Protein AF-A0ABD6AZE0-F1 (afdb_monomer)

Organism: NCBI:txid2071873

Foldseek 3Di:
DDDPDPPDPPDDPPVRVVVVVVVVCVVQNPVRVVVCVVVVVVVVVVVVVVVVVVVVVVCVVVDPDDDDDDDDDDDDDDDDDDDDDDDDDDDDDDDDDDDDD

pLDDT: mean 72.4, std 22.7, range [34.25, 97.44]

Secondary structure (DSSP, 8-state):
------SS--S--HHHHHHHHHHHHHHH-TTHHHHHHHHHHHHHHHHHHHHHHHHHHHHHHH-S-------------------------------------

InterPro domains:
  IPR003369 Sec-independent protein translocase protein TatA/B/E [PF02416] (13-57)
  IPR006312 Sec-independent protein translocase protein TatA/E [MF_00236] (9-99)
  IPR006312 Sec-independent protein translocase protein TatA/E [TIGR01411] (11-57)

Structure (mmCIF, N/CA/C/O backbone):
data_AF-A0ABD6AZE0-F1
#
_entry.id   AF-A0ABD6AZE0-F1
#
loop_
_atom_site.group_PDB
_atom_site.id
_atom_site.type_symbol
_atom_site.label_atom_id
_atom_site.label_alt_id
_atom_site.label_comp_id
_atom_site.label_asym_id
_atom_site.label_entity_id
_atom_site.label_seq_id
_atom_site.pdbx_PDB_ins_code
_atom_site.Cartn_x
_atom_site.Cartn_y
_atom_site.Cartn_z
_atom_site.occupancy
_atom_site.B_iso_or_equiv
_atom_site.auth_seq_id
_atom_site.auth_comp_id
_atom_site.auth_asym_id
_atom_site.auth_atom_id
_atom_site.pdbx_PDB_model_num
ATOM 1 N N . MET A 1 1 ? 19.177 -34.254 -30.284 1.00 55.62 1 MET A N 1
ATOM 2 C CA . MET A 1 1 ? 19.564 -33.127 -29.410 1.00 55.62 1 MET A CA 1
ATOM 3 C C . MET A 1 1 ? 18.282 -32.530 -28.844 1.00 55.62 1 MET A C 1
ATOM 5 O O . MET A 1 1 ? 17.681 -31.685 -29.491 1.00 55.62 1 MET A O 1
ATOM 9 N N . ALA A 1 2 ? 17.781 -33.058 -27.726 1.00 64.56 2 ALA A N 1
ATOM 10 C CA . ALA A 1 2 ? 16.554 -32.561 -27.105 1.00 64.56 2 ALA A CA 1
ATOM 11 C C . ALA A 1 2 ? 16.909 -31.377 -26.199 1.00 64.56 2 ALA A C 1
ATOM 13 O O . ALA A 1 2 ? 17.627 -31.548 -25.217 1.00 64.56 2 ALA A O 1
ATOM 14 N N . THR A 1 3 ? 16.444 -30.177 -26.540 1.00 65.56 3 THR A N 1
ATOM 15 C CA . THR A 1 3 ? 16.515 -29.022 -25.642 1.00 65.56 3 THR A CA 1
ATOM 16 C C . THR A 1 3 ? 15.445 -29.201 -24.571 1.00 65.56 3 THR A C 1
ATOM 18 O O . THR A 1 3 ? 14.263 -28.958 -24.813 1.00 65.56 3 THR A O 1
ATOM 21 N N . LEU A 1 4 ? 15.855 -29.691 -23.403 1.00 64.69 4 LEU A N 1
ATOM 22 C CA . LEU A 1 4 ? 15.039 -29.715 -22.194 1.00 64.69 4 LEU A CA 1
ATOM 23 C C . LEU A 1 4 ? 14.780 -28.266 -21.769 1.00 64.69 4 LEU A C 1
ATOM 25 O O . LEU A 1 4 ? 15.631 -27.635 -21.149 1.00 64.69 4 LEU A O 1
ATOM 29 N N . VAL A 1 5 ? 13.619 -27.731 -22.146 1.00 68.75 5 VAL A N 1
ATOM 30 C CA . VAL A 1 5 ? 13.099 -26.491 -21.568 1.00 68.75 5 VAL A CA 1
ATOM 31 C C . VAL A 1 5 ? 12.792 -26.790 -20.098 1.00 68.75 5 VAL A C 1
ATOM 33 O O . VAL A 1 5 ? 11.965 -27.669 -19.837 1.00 68.75 5 VAL A O 1
ATOM 36 N N . PRO A 1 6 ? 13.450 -26.130 -19.128 1.00 65.62 6 PRO A N 1
ATOM 37 C CA . PRO A 1 6 ? 13.107 -26.308 -17.726 1.00 65.62 6 PRO A CA 1
ATOM 38 C C . PRO A 1 6 ? 11.651 -25.874 -17.516 1.00 65.62 6 PRO A C 1
ATOM 40 O O . PRO A 1 6 ? 11.299 -24.712 -17.699 1.00 65.62 6 PRO A O 1
ATOM 43 N N . LEU A 1 7 ? 10.802 -26.841 -17.154 1.00 77.75 7 LEU A N 1
ATOM 44 C CA . LEU A 1 7 ? 9.356 -26.674 -16.943 1.00 77.75 7 LEU A CA 1
ATOM 45 C C . LEU A 1 7 ? 9.021 -25.848 -15.687 1.00 77.75 7 LEU A C 1
ATOM 47 O O . LEU A 1 7 ? 7.872 -25.496 -15.455 1.00 77.75 7 LEU A O 1
ATOM 51 N N . PHE A 1 8 ? 10.030 -25.498 -14.898 1.00 70.44 8 PHE A N 1
ATOM 52 C CA . PHE A 1 8 ? 9.924 -24.549 -13.805 1.00 70.44 8 PHE A CA 1
ATOM 53 C C . PHE A 1 8 ? 11.047 -23.535 -13.993 1.00 70.44 8 PHE A C 1
ATOM 55 O O . PHE A 1 8 ? 12.182 -23.830 -13.603 1.00 70.44 8 PHE A O 1
ATOM 62 N N . PRO A 1 9 ? 10.791 -22.371 -14.628 1.00 68.75 9 PRO A N 1
ATOM 63 C CA . PRO A 1 9 ? 11.732 -21.274 -14.502 1.00 68.75 9 PRO A CA 1
ATOM 64 C C . PRO A 1 9 ? 11.836 -21.017 -12.998 1.00 68.75 9 PRO A C 1
ATOM 66 O O . PRO A 1 9 ? 10.814 -20.863 -12.328 1.00 68.75 9 PRO A O 1
ATOM 69 N N . GLY A 1 10 ? 13.048 -21.120 -12.451 1.00 72.81 10 GLY A N 1
ATOM 70 C CA . GLY A 1 10 ? 13.296 -20.916 -11.028 1.00 72.81 10 GLY A CA 1
ATOM 71 C C . GLY A 1 10 ? 12.680 -19.606 -10.542 1.00 72.81 10 GLY A C 1
ATOM 72 O O . GLY A 1 10 ? 12.301 -18.757 -11.350 1.00 72.81 10 GLY A O 1
ATOM 73 N N . ILE A 1 11 ? 12.564 -19.453 -9.219 1.00 78.50 11 ILE A N 1
ATOM 74 C CA . ILE A 1 11 ? 12.072 -18.208 -8.622 1.00 78.50 11 ILE A CA 1
ATOM 75 C C . ILE A 1 11 ? 12.758 -17.036 -9.341 1.00 78.50 11 ILE A C 1
ATOM 77 O O . ILE A 1 11 ? 13.992 -16.999 -9.3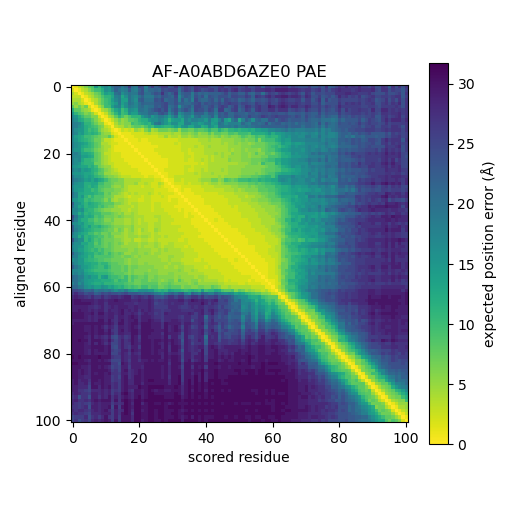46 1.00 78.50 11 ILE A O 1
ATOM 81 N N . PRO A 1 12 ? 11.989 -16.155 -10.010 1.00 76.38 12 PRO A N 1
ATOM 82 C CA . PRO A 1 12 ? 12.560 -15.074 -10.792 1.00 76.38 12 PRO A CA 1
ATOM 83 C C . PRO A 1 12 ? 13.485 -14.264 -9.889 1.00 76.38 12 PRO A C 1
ATOM 85 O O . PRO A 1 12 ? 13.113 -13.911 -8.766 1.00 76.38 12 PRO A O 1
ATOM 88 N N . GLY A 1 13 ? 14.705 -14.015 -10.360 1.00 84.00 13 GLY A N 1
ATOM 89 C CA . GLY A 1 13 ? 15.636 -13.134 -9.675 1.00 84.00 13 GLY A CA 1
ATOM 90 C C . GLY A 1 13 ? 15.068 -11.716 -9.564 1.00 84.00 13 GLY A C 1
ATOM 91 O O . GLY A 1 13 ? 14.002 -11.385 -10.095 1.00 84.00 13 GLY A O 1
ATOM 92 N N . GLY A 1 14 ? 15.786 -10.843 -8.854 1.00 89.25 14 GLY A N 1
ATOM 93 C CA . GLY A 1 14 ? 15.322 -9.473 -8.607 1.00 89.25 14 GLY A CA 1
ATOM 94 C C . GLY A 1 14 ? 14.992 -8.696 -9.889 1.00 89.25 14 GLY A C 1
ATOM 95 O O . GLY A 1 14 ? 14.042 -7.915 -9.899 1.00 89.25 14 GLY A O 1
ATOM 96 N N . ILE A 1 15 ? 15.720 -8.950 -10.984 1.00 90.44 15 ILE A N 1
ATOM 97 C CA . ILE A 1 15 ? 15.494 -8.285 -12.275 1.00 90.44 15 ILE A CA 1
ATOM 98 C C . ILE A 1 15 ? 14.200 -8.779 -12.926 1.00 90.44 15 ILE A C 1
ATOM 100 O O . ILE A 1 15 ? 13.393 -7.962 -13.365 1.00 90.44 15 ILE A O 1
ATOM 104 N N . GLU A 1 16 ? 13.957 -10.087 -12.969 1.00 88.75 16 GLU A N 1
ATOM 105 C CA . GLU A 1 16 ? 12.748 -10.654 -13.567 1.00 88.75 16 GLU A CA 1
ATOM 106 C C . GLU A 1 16 ? 11.485 -10.208 -12.816 1.00 88.75 16 GLU A C 1
ATOM 108 O O . GLU A 1 16 ? 10.498 -9.825 -13.449 1.00 88.75 16 GLU A O 1
ATOM 113 N N . VAL A 1 17 ? 11.530 -10.161 -11.477 1.00 92.50 17 VAL A N 1
ATOM 114 C CA . VAL A 1 17 ? 10.434 -9.602 -10.662 1.00 92.50 17 VAL A CA 1
ATOM 115 C C . VAL A 1 17 ? 10.210 -8.124 -10.989 1.00 92.50 17 VAL A C 1
ATOM 117 O O . VAL A 1 17 ? 9.063 -7.693 -11.123 1.00 92.50 17 VAL A O 1
ATOM 120 N N . PHE A 1 18 ? 11.280 -7.346 -11.172 1.00 93.88 18 PHE A N 1
ATOM 121 C CA . PHE A 1 18 ? 11.175 -5.932 -11.528 1.00 93.88 18 PHE A CA 1
ATOM 122 C C . PHE A 1 18 ? 10.558 -5.722 -12.918 1.00 93.88 18 PHE A C 1
ATOM 124 O O . PHE A 1 18 ? 9.711 -4.846 -13.085 1.00 93.88 18 PHE A O 1
ATOM 131 N N . VAL A 1 19 ? 10.912 -6.550 -13.907 1.00 94.75 19 VAL A N 1
ATOM 132 C CA . VAL A 1 19 ? 10.314 -6.503 -15.255 1.00 94.75 19 VAL A CA 1
ATOM 133 C C . VAL A 1 19 ? 8.818 -6.821 -15.202 1.00 94.75 19 VAL A C 1
ATOM 135 O O . VAL A 1 19 ? 8.017 -6.101 -15.800 1.00 94.75 19 VAL A O 1
ATOM 138 N N . VAL A 1 20 ? 8.416 -7.849 -14.449 1.00 93.56 20 VAL A N 1
ATOM 139 C CA . VAL A 1 20 ? 6.994 -8.188 -14.266 1.00 93.56 20 VAL A CA 1
ATOM 140 C C . VAL A 1 20 ? 6.247 -7.049 -13.570 1.00 93.56 20 VAL A C 1
ATOM 142 O O . VAL A 1 20 ? 5.171 -6.654 -14.024 1.00 93.56 20 VAL A O 1
ATOM 145 N N . LEU A 1 21 ? 6.832 -6.469 -12.517 1.00 93.69 21 LEU A N 1
ATOM 146 C CA . LEU A 1 21 ? 6.276 -5.302 -11.833 1.00 93.69 21 LEU A CA 1
ATOM 147 C C . LEU A 1 21 ? 6.078 -4.132 -12.807 1.00 93.69 21 LEU A C 1
ATOM 149 O O . LEU A 1 21 ? 5.017 -3.508 -12.804 1.00 93.69 21 LEU A O 1
ATOM 153 N N . LEU A 1 22 ? 7.062 -3.867 -13.672 1.00 95.44 22 LEU A N 1
ATOM 154 C CA . LEU A 1 22 ? 6.994 -2.807 -14.676 1.00 95.44 22 LEU A CA 1
ATOM 155 C C . LEU A 1 22 ? 5.825 -3.026 -15.647 1.00 95.44 22 LEU A C 1
ATOM 157 O O . LEU A 1 22 ? 5.070 -2.094 -15.916 1.00 95.44 22 LEU A O 1
ATOM 161 N N . ILE A 1 23 ? 5.625 -4.260 -16.126 1.00 96.25 23 ILE A N 1
ATOM 162 C CA . ILE A 1 23 ? 4.502 -4.610 -17.011 1.00 96.25 23 ILE A CA 1
ATOM 163 C C . ILE A 1 23 ? 3.162 -4.361 -16.307 1.00 96.25 23 ILE A C 1
ATOM 165 O O . ILE A 1 23 ? 2.278 -3.726 -16.879 1.00 96.25 23 ILE A O 1
ATOM 169 N N . ILE A 1 24 ? 3.012 -4.794 -15.052 1.00 95.31 24 ILE A N 1
ATOM 170 C CA . ILE A 1 24 ? 1.785 -4.557 -14.270 1.00 95.31 24 ILE A CA 1
ATOM 171 C C . ILE A 1 24 ? 1.547 -3.047 -14.097 1.00 95.31 24 ILE A C 1
ATOM 173 O O . ILE A 1 24 ? 0.429 -2.564 -14.288 1.00 95.31 24 ILE A O 1
ATOM 177 N N . VAL A 1 25 ? 2.595 -2.277 -13.793 1.00 95.38 25 VAL A N 1
ATOM 178 C CA . VAL A 1 25 ? 2.518 -0.813 -13.683 1.00 95.38 25 VAL A CA 1
ATOM 179 C C . VAL A 1 25 ? 2.121 -0.166 -15.010 1.00 95.38 25 VAL A C 1
ATOM 181 O O . VAL A 1 25 ? 1.373 0.805 -14.985 1.00 95.38 25 VAL A O 1
ATOM 184 N N . LEU A 1 26 ? 2.555 -0.680 -16.160 1.00 95.81 26 LEU A N 1
ATOM 185 C CA . LEU A 1 26 ? 2.142 -0.154 -17.465 1.00 95.81 26 LEU A CA 1
ATOM 186 C C . LEU A 1 26 ? 0.671 -0.461 -17.780 1.00 95.81 26 LEU A C 1
ATOM 188 O O . LEU A 1 26 ? -0.028 0.403 -18.303 1.00 95.81 26 LEU A O 1
ATOM 192 N N . LEU A 1 27 ? 0.181 -1.651 -17.419 1.00 95.81 27 LEU A N 1
ATOM 193 C CA . LEU A 1 27 ? -1.212 -2.048 -17.656 1.00 95.81 27 LEU A CA 1
ATOM 194 C C . LEU A 1 27 ? -2.203 -1.278 -16.773 1.00 95.81 27 LEU A C 1
ATOM 196 O O . LEU A 1 27 ? -3.244 -0.823 -17.245 1.00 95.81 27 LEU A O 1
ATOM 200 N N . PHE A 1 28 ? -1.888 -1.119 -15.486 1.00 94.12 28 PHE A N 1
ATOM 201 C CA . PHE A 1 28 ? -2.796 -0.498 -14.513 1.00 94.12 28 PHE A CA 1
ATOM 202 C C . PHE A 1 28 ? -2.483 0.991 -14.254 1.00 94.12 28 PHE A C 1
ATOM 204 O O . PHE A 1 28 ? -3.363 1.785 -13.891 1.00 94.12 28 PHE A O 1
ATOM 211 N N . GLY A 1 29 ? -1.237 1.403 -14.480 1.00 92.19 29 GLY A N 1
ATOM 212 C CA . GLY A 1 29 ? -0.688 2.725 -14.177 1.00 92.19 29 GLY A CA 1
ATOM 213 C C . GLY A 1 29 ? -0.046 2.804 -12.786 1.00 92.19 29 GLY A C 1
ATOM 214 O O . GLY A 1 29 ? -0.543 2.217 -11.821 1.00 92.19 29 GLY A O 1
ATOM 215 N N . ALA A 1 30 ? 0.997 3.633 -12.651 1.00 92.62 30 ALA A N 1
ATOM 216 C CA . ALA A 1 30 ? 1.751 3.830 -11.402 1.00 92.62 30 ALA A CA 1
ATOM 217 C C . ALA A 1 30 ? 0.889 4.283 -10.209 1.00 92.62 30 ALA A C 1
ATOM 219 O O . ALA A 1 30 ? 1.200 3.966 -9.069 1.00 92.62 30 ALA A O 1
ATOM 220 N N . ASN A 1 31 ? -0.234 4.962 -10.461 1.00 93.88 31 ASN A N 1
ATOM 221 C CA . ASN A 1 31 ? -1.131 5.448 -9.408 1.00 93.88 31 ASN A CA 1
ATOM 222 C C . ASN A 1 31 ? -2.149 4.403 -8.918 1.00 93.88 31 ASN A C 1
ATOM 224 O O . ASN A 1 31 ? -2.803 4.624 -7.900 1.00 93.88 31 ASN A O 1
ATOM 228 N N . LYS A 1 32 ? -2.356 3.293 -9.642 1.00 93.88 32 LYS A N 1
ATOM 229 C CA . LYS A 1 32 ? -3.462 2.355 -9.362 1.00 93.88 32 LYS A CA 1
ATOM 230 C C . LYS A 1 32 ? -3.044 1.283 -8.369 1.00 93.88 32 LYS A C 1
ATOM 232 O O . LYS A 1 32 ? -3.738 1.108 -7.378 1.00 93.88 32 LYS A O 1
ATOM 237 N N . LEU A 1 33 ? -1.881 0.666 -8.566 1.00 92.94 33 LEU A N 1
ATOM 238 C CA . LEU A 1 33 ? -1.263 -0.250 -7.599 1.00 92.94 33 LEU A CA 1
ATOM 239 C C . LEU A 1 33 ? -1.232 0.305 -6.158 1.00 92.94 33 LEU A C 1
ATOM 241 O O . LEU A 1 33 ? -1.793 -0.343 -5.274 1.00 92.94 33 LEU A O 1
ATOM 245 N N . PRO A 1 34 ? -0.680 1.508 -5.889 1.00 90.44 34 PRO A N 1
ATOM 246 C CA . PRO A 1 34 ? -0.634 2.048 -4.530 1.00 90.44 34 PRO A CA 1
ATOM 247 C C . PRO A 1 34 ? -2.022 2.409 -3.994 1.00 90.44 34 PRO A C 1
ATOM 249 O O . PRO A 1 34 ? -2.285 2.237 -2.807 1.00 90.44 34 PRO A O 1
ATOM 252 N N . LYS A 1 35 ? -2.943 2.869 -4.850 1.00 94.75 35 LYS A N 1
ATOM 253 C CA . LYS A 1 35 ? -4.319 3.189 -4.445 1.00 94.75 35 LYS A CA 1
ATOM 254 C C . LYS A 1 35 ? -5.114 1.933 -4.066 1.00 94.75 35 LYS A C 1
ATOM 256 O O . LYS A 1 35 ? -5.854 1.949 -3.080 1.00 94.75 35 LYS A O 1
ATOM 261 N N . LEU A 1 36 ? -4.932 0.840 -4.810 1.00 94.25 36 LEU A N 1
ATOM 262 C CA . LEU A 1 36 ? -5.498 -0.472 -4.491 1.00 94.25 36 LEU A CA 1
ATOM 263 C C . LEU A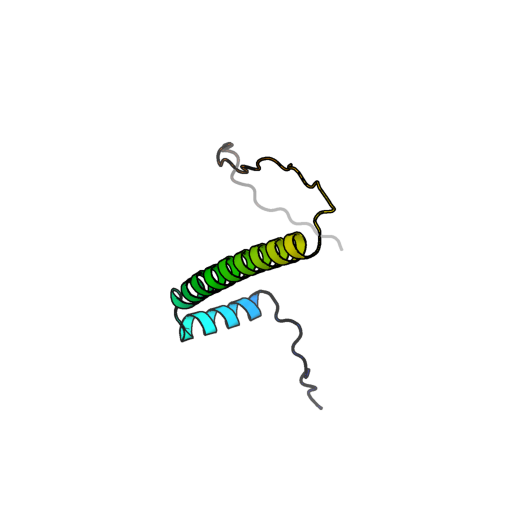 1 36 ? -4.901 -1.014 -3.189 1.00 94.25 36 LEU A C 1
ATOM 265 O O . LEU A 1 36 ? -5.651 -1.418 -2.309 1.00 94.25 36 LEU A O 1
ATOM 269 N N . ALA A 1 37 ? -3.580 -0.937 -3.017 1.00 94.38 37 ALA A N 1
ATOM 270 C CA . ALA A 1 37 ? -2.928 -1.346 -1.775 1.00 94.38 37 ALA A CA 1
ATOM 271 C C . ALA A 1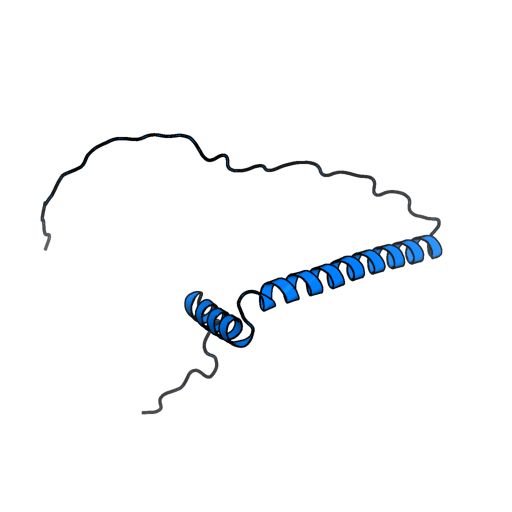 37 ? -3.427 -0.537 -0.565 1.00 94.38 37 ALA A C 1
ATOM 273 O O . ALA A 1 37 ? -3.716 -1.112 0.480 1.00 94.38 37 ALA A O 1
ATOM 274 N N . ARG A 1 38 ? -3.592 0.787 -0.710 1.00 96.06 38 ARG A N 1
ATOM 275 C CA . ARG A 1 38 ? -4.095 1.664 0.359 1.00 96.06 38 ARG A CA 1
ATOM 276 C C . ARG A 1 38 ? -5.518 1.288 0.774 1.00 96.06 38 ARG A C 1
ATOM 278 O O . ARG A 1 38 ? -5.760 1.079 1.955 1.00 96.06 38 ARG A O 1
ATOM 285 N N . SER A 1 39 ? -6.434 1.174 -0.188 1.00 96.00 39 SER A N 1
ATOM 286 C CA . SER A 1 39 ? -7.841 0.833 0.082 1.00 96.00 39 SER A CA 1
ATOM 287 C C . SER A 1 39 ? -8.014 -0.600 0.594 1.00 96.00 39 SER A C 1
ATOM 289 O O . SER A 1 39 ? -8.738 -0.816 1.562 1.00 96.00 39 SER A O 1
ATOM 291 N N . SER A 1 40 ? -7.292 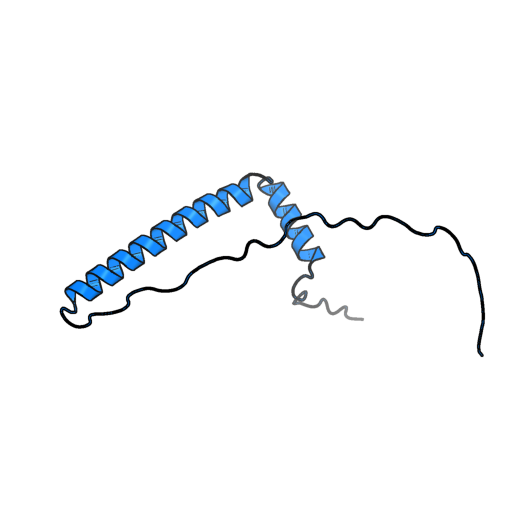-1.568 0.020 1.00 96.50 40 SER A N 1
ATOM 292 C CA . SER A 1 40 ? -7.267 -2.949 0.514 1.00 96.50 40 SER A CA 1
ATOM 293 C C . SER A 1 40 ? -6.672 -3.040 1.919 1.00 96.50 40 SER A C 1
ATOM 295 O O . SER A 1 40 ? -7.165 -3.809 2.737 1.00 96.50 40 SER A O 1
ATOM 297 N N . GLY A 1 41 ? -5.626 -2.264 2.213 1.00 95.81 41 GLY A N 1
ATOM 298 C CA . GLY A 1 41 ? -5.000 -2.219 3.532 1.00 95.81 41 GLY A CA 1
ATOM 299 C C . GLY A 1 41 ? -5.907 -1.592 4.588 1.00 95.81 41 GLY A C 1
ATOM 300 O O . GLY A 1 41 ? -5.993 -2.114 5.694 1.00 95.81 41 GLY A O 1
ATOM 301 N N . GLN A 1 42 ? -6.632 -0.525 4.239 1.00 96.88 42 GLN A N 1
ATOM 302 C CA . GLN A 1 42 ? -7.651 0.071 5.109 1.00 96.88 42 GLN A CA 1
ATOM 303 C C . GLN A 1 42 ? -8.774 -0.924 5.409 1.00 96.88 42 GLN A C 1
ATOM 305 O O . GLN A 1 42 ? -9.075 -1.154 6.576 1.00 96.88 42 GLN A O 1
ATOM 310 N N . ALA A 1 43 ? -9.313 -1.582 4.376 1.00 96.94 43 ALA A N 1
ATOM 311 C CA . ALA A 1 43 ? -10.348 -2.600 4.542 1.00 96.94 43 ALA A CA 1
ATOM 312 C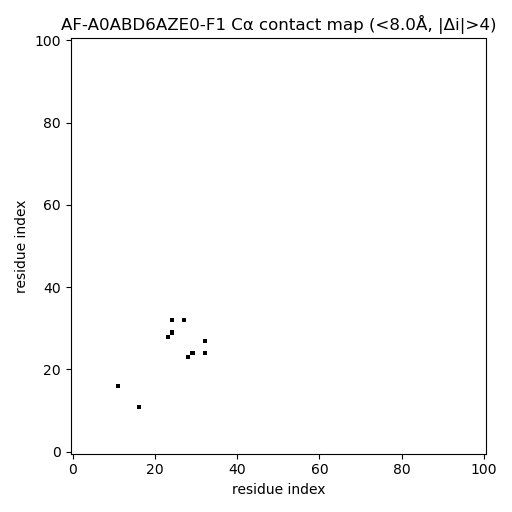 C . ALA A 1 43 ? -9.871 -3.764 5.425 1.00 96.94 43 ALA A C 1
ATOM 314 O O . ALA A 1 43 ? -10.583 -4.181 6.333 1.00 96.94 43 ALA A O 1
ATOM 315 N N . MET A 1 44 ? -8.649 -4.260 5.207 1.00 97.19 44 MET A N 1
ATOM 316 C CA . MET A 1 44 ? -8.071 -5.331 6.024 1.00 97.19 44 MET A CA 1
ATOM 317 C C . MET A 1 44 ? -7.808 -4.884 7.472 1.00 97.19 44 MET A C 1
ATOM 319 O O . MET A 1 44 ? -7.982 -5.676 8.396 1.00 97.19 44 MET A O 1
ATOM 323 N N . GLY A 1 45 ? -7.408 -3.627 7.680 1.00 96.56 45 GLY A N 1
ATOM 324 C CA . GLY A 1 45 ? -7.181 -3.048 9.005 1.00 96.56 45 GLY A CA 1
ATOM 325 C C . GLY A 1 45 ? -8.469 -2.913 9.816 1.00 96.56 45 GLY A C 1
ATOM 326 O O . GLY A 1 45 ? -8.526 -3.381 10.952 1.00 96.56 45 GLY A O 1
ATOM 327 N N . GLU A 1 46 ? -9.517 -2.342 9.219 1.00 97.44 46 GLU A N 1
ATOM 328 C CA . GLU A 1 46 ? -10.843 -2.244 9.846 1.00 97.44 46 GLU A CA 1
ATOM 329 C C . GLU A 1 46 ? -11.454 -3.628 10.084 1.00 97.44 46 GLU A 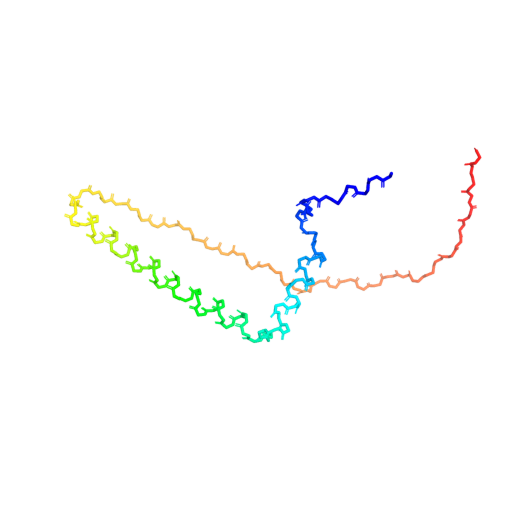C 1
ATOM 331 O O . GLU A 1 46 ? -12.017 -3.881 11.146 1.00 97.44 46 GLU A O 1
ATOM 336 N N . PHE A 1 47 ? -11.263 -4.562 9.146 1.00 96.75 47 PHE A N 1
ATOM 337 C CA . PHE A 1 47 ? -11.696 -5.946 9.313 1.00 96.75 47 PHE A CA 1
ATOM 338 C C . PHE A 1 47 ? -10.985 -6.636 10.483 1.00 96.75 47 PHE A C 1
ATOM 340 O O . PHE A 1 47 ? -11.635 -7.317 11.272 1.00 96.75 47 PHE A O 1
ATOM 347 N N . LYS A 1 48 ? -9.666 -6.451 10.636 1.00 96.38 48 LYS A N 1
ATOM 348 C CA . LYS A 1 48 ? -8.918 -7.015 11.769 1.00 96.38 48 LYS A CA 1
ATOM 349 C C . LYS A 1 48 ? -9.398 -6.431 13.099 1.00 96.38 48 LYS A C 1
ATOM 351 O O . LYS A 1 48 ? -9.633 -7.200 14.023 1.00 96.38 48 LYS A O 1
ATOM 356 N N . LYS A 1 49 ? -9.597 -5.111 13.165 1.00 96.62 49 LYS A N 1
ATOM 357 C CA . LYS A 1 49 ? -10.111 -4.430 14.360 1.00 96.62 49 LYS A CA 1
ATOM 358 C C . LYS A 1 49 ? -11.505 -4.932 14.747 1.00 96.62 49 LYS A C 1
ATOM 360 O O . LYS A 1 49 ? -11.712 -5.316 15.888 1.00 96.62 49 LYS A O 1
ATOM 365 N N . GLY A 1 50 ? -12.429 -5.012 13.790 1.00 96.62 50 GLY A N 1
ATOM 366 C CA . GLY A 1 50 ? -13.770 -5.539 14.056 1.00 96.62 50 GLY A CA 1
ATOM 367 C C . GLY A 1 50 ? -13.755 -7.009 14.487 1.00 96.62 50 GLY A C 1
ATOM 368 O O . GLY A 1 50 ? -14.564 -7.418 15.310 1.00 96.62 50 GLY A O 1
ATOM 369 N N . ARG A 1 51 ? -12.814 -7.818 13.977 1.00 96.06 51 ARG A N 1
ATOM 370 C CA . ARG A 1 51 ? -12.643 -9.203 14.440 1.00 96.06 51 ARG A CA 1
ATOM 371 C C . ARG A 1 51 ? -12.147 -9.292 15.879 1.00 96.06 51 ARG A C 1
ATOM 373 O O . ARG A 1 51 ? -12.622 -10.161 16.596 1.00 96.06 51 ARG A O 1
ATOM 380 N N . GLU A 1 52 ? -11.217 -8.428 16.270 1.00 95.75 52 GLU A N 1
ATOM 381 C CA . GLU A 1 52 ? -10.683 -8.360 17.633 1.00 95.75 52 GLU A CA 1
ATOM 382 C C . GLU A 1 52 ? -11.754 -7.904 18.632 1.00 95.75 52 GLU A C 1
ATOM 384 O O . GLU A 1 52 ? -11.920 -8.536 19.669 1.00 95.75 52 GLU A O 1
ATOM 389 N N . GLU A 1 53 ? -12.556 -6.896 18.273 1.00 95.38 53 GLU A N 1
ATOM 390 C CA . GLU A 1 53 ? -13.707 -6.452 19.074 1.00 95.38 53 GLU A CA 1
ATOM 391 C C . GLU A 1 53 ? -14.731 -7.583 19.262 1.00 95.38 53 GLU A C 1
ATOM 393 O O . GLU A 1 53 ? -15.163 -7.852 20.379 1.00 95.38 53 GLU A O 1
ATOM 398 N N . VAL A 1 54 ? -15.068 -8.312 18.192 1.00 95.00 54 VAL A N 1
ATOM 399 C CA . VAL A 1 54 ? -15.991 -9.459 18.269 1.00 95.00 54 VAL A CA 1
ATOM 400 C C . VAL A 1 54 ? -15.412 -10.602 19.108 1.00 95.00 54 VAL A C 1
ATOM 402 O O . VAL A 1 54 ? -16.146 -11.243 19.856 1.00 95.00 54 VAL A O 1
ATOM 405 N N . GLU A 1 55 ? -14.113 -10.884 18.995 1.00 93.50 55 GLU A N 1
ATOM 406 C CA . GLU A 1 55 ? -13.441 -11.903 19.809 1.00 93.50 55 GLU A CA 1
ATOM 407 C C . GLU A 1 55 ? -13.428 -11.517 21.294 1.00 93.50 55 GLU A C 1
ATOM 409 O O . GLU A 1 55 ? -13.715 -12.364 22.141 1.00 93.50 55 GLU A O 1
ATOM 414 N N . GLN A 1 56 ? -13.187 -10.240 21.600 1.00 92.81 56 GLN A N 1
ATOM 415 C CA . GLN A 1 56 ? -13.247 -9.698 22.954 1.00 92.81 56 GLN A CA 1
ATOM 416 C C . GLN A 1 56 ? -14.667 -9.763 23.529 1.00 92.81 56 GLN A C 1
ATOM 418 O O . GLN A 1 56 ? -14.847 -10.279 24.629 1.00 92.81 56 GLN A O 1
ATOM 423 N N . GLU A 1 57 ? -15.688 -9.340 22.777 1.00 91.81 57 GLU A N 1
ATOM 424 C CA . GLU A 1 57 ? -17.089 -9.457 23.203 1.00 91.81 57 GLU A CA 1
ATOM 425 C C . GLU A 1 57 ? -17.485 -10.922 23.441 1.00 91.81 57 GLU A C 1
ATOM 427 O O . GLU A 1 57 ? -18.130 -11.246 24.438 1.00 91.81 57 GLU A O 1
ATOM 432 N N . LEU A 1 58 ? -17.067 -11.838 22.561 1.00 91.12 58 LEU A N 1
ATOM 433 C CA . LEU A 1 58 ? -17.315 -13.271 22.728 1.00 91.12 58 LEU A CA 1
ATOM 434 C C . LEU A 1 58 ? -16.599 -13.841 23.959 1.00 91.12 58 LEU A C 1
ATOM 436 O O . LEU A 1 58 ? -17.1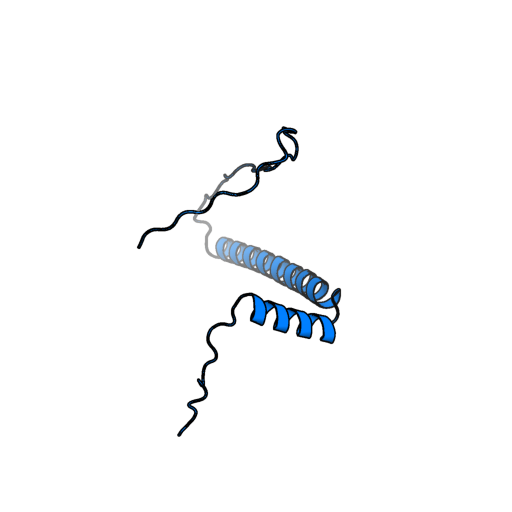79 -14.690 24.640 1.00 91.12 58 LEU A O 1
ATOM 440 N N . ALA A 1 59 ? -15.377 -13.392 24.250 1.00 88.88 59 ALA A N 1
ATOM 441 C CA . ALA A 1 59 ? -14.622 -13.785 25.438 1.00 88.88 59 ALA A CA 1
ATOM 442 C C . ALA A 1 59 ? -15.266 -13.242 26.724 1.00 88.88 59 ALA A C 1
ATOM 444 O O . ALA A 1 59 ? -15.413 -13.987 27.693 1.00 88.88 59 ALA A O 1
ATOM 445 N N . GLU A 1 60 ? -15.736 -11.994 26.716 1.00 87.12 60 GLU A N 1
ATOM 446 C CA . GLU A 1 60 ? -16.463 -11.374 27.831 1.00 87.12 60 GLU A CA 1
ATOM 447 C C . GLU A 1 60 ? -17.817 -12.059 28.085 1.00 87.12 60 GLU A C 1
ATOM 449 O O . GLU A 1 60 ? -18.198 -12.290 29.237 1.00 87.12 60 GLU A O 1
ATOM 454 N N . MET A 1 61 ? -18.523 -12.458 27.020 1.00 82.25 61 MET A N 1
ATOM 455 C CA . MET A 1 61 ? -19.767 -13.233 27.111 1.00 82.25 61 MET A CA 1
ATOM 456 C C . MET A 1 61 ? -19.540 -14.666 27.610 1.00 82.25 61 MET A C 1
ATOM 458 O O . MET A 1 61 ? -20.405 -15.218 28.293 1.00 82.25 61 MET A O 1
ATOM 462 N N . GLN A 1 62 ? -18.399 -15.279 27.276 1.00 79.44 62 GLN A N 1
ATOM 463 C CA . GLN A 1 62 ? -18.056 -16.648 27.681 1.00 79.44 62 GLN A CA 1
ATOM 464 C C . GLN A 1 62 ? -17.337 -16.723 29.037 1.00 79.44 62 GLN A C 1
ATOM 466 O O . GLN A 1 62 ? -17.324 -17.791 29.651 1.00 79.44 62 GLN A O 1
ATOM 471 N N . GLY A 1 63 ? -16.782 -15.618 29.544 1.00 64.56 63 GLY A N 1
ATOM 472 C CA . GLY A 1 63 ? -15.925 -15.630 30.724 1.00 64.56 63 GLY A CA 1
ATOM 473 C C . GLY A 1 63 ? -15.928 -14.330 31.522 1.00 64.56 63 GLY A C 1
ATOM 474 O O . GLY A 1 63 ? -15.046 -13.493 31.377 1.00 64.56 63 GLY A O 1
ATOM 475 N N . LYS A 1 64 ? -16.785 -14.252 32.546 1.00 56.78 64 LYS A N 1
ATOM 476 C CA . LYS A 1 64 ? -16.430 -13.548 33.795 1.00 56.78 64 LYS A CA 1
ATOM 477 C C . LYS A 1 64 ? -15.335 -14.328 34.544 1.00 56.78 64 LYS A C 1
ATOM 479 O O . LYS A 1 64 ? -15.582 -14.869 35.620 1.00 56.78 64 LYS A O 1
ATOM 484 N N . GLY A 1 65 ? -14.141 -14.442 33.966 1.00 55.84 65 GLY A N 1
ATOM 485 C CA . GLY A 1 65 ? -13.064 -15.215 34.579 1.00 55.84 65 GLY A CA 1
ATOM 486 C C . GLY A 1 65 ? -11.779 -15.281 33.767 1.00 55.84 65 GLY A C 1
ATOM 487 O O . GLY A 1 65 ? -11.414 -16.366 33.341 1.00 55.84 65 GLY A O 1
ATOM 488 N N . ALA A 1 66 ? -11.106 -14.147 33.576 1.00 54.03 66 ALA A N 1
ATOM 489 C CA . ALA A 1 66 ? -9.643 -14.045 33.510 1.00 54.03 66 ALA A CA 1
ATOM 490 C C . ALA A 1 66 ? -9.274 -12.567 33.329 1.00 54.03 66 ALA A C 1
ATOM 492 O O . ALA A 1 66 ? -9.225 -12.048 32.219 1.00 54.03 66 ALA A O 1
ATOM 493 N N . GLU A 1 67 ? -9.061 -11.875 34.446 1.00 55.06 67 GLU A N 1
ATOM 494 C CA . GLU A 1 67 ? -8.371 -10.591 34.442 1.00 55.06 67 GLU A CA 1
ATOM 495 C C . GLU A 1 67 ? -6.924 -10.771 33.949 1.00 55.06 67 GLU A C 1
ATOM 497 O O . GLU A 1 67 ? -6.276 -11.767 34.277 1.00 55.06 67 GLU A O 1
ATOM 502 N N . ASN A 1 68 ? -6.427 -9.723 33.283 1.00 52.88 68 ASN A N 1
ATOM 503 C CA . ASN A 1 68 ? -5.023 -9.342 33.094 1.00 52.88 68 ASN A CA 1
ATOM 504 C C . ASN A 1 68 ? -4.364 -9.658 31.735 1.00 52.88 68 ASN A C 1
ATOM 506 O O . ASN A 1 68 ? -3.896 -10.765 31.480 1.00 52.88 68 ASN A O 1
ATOM 510 N N . ALA A 1 69 ? -4.206 -8.601 30.934 1.00 54.69 69 ALA A N 1
ATOM 511 C CA . ALA A 1 69 ? -2.966 -8.326 30.210 1.00 54.69 69 ALA A CA 1
ATOM 512 C C . ALA A 1 69 ? -2.841 -6.803 30.018 1.00 54.69 69 ALA A C 1
ATOM 514 O O . ALA A 1 69 ? -3.157 -6.243 28.970 1.00 54.69 69 ALA A O 1
ATOM 515 N N . GLU A 1 70 ? -2.446 -6.124 31.093 1.00 51.19 70 GLU A N 1
ATOM 516 C CA . GLU A 1 70 ? -1.978 -4.740 31.058 1.00 51.19 70 GLU A CA 1
ATOM 517 C C . GLU A 1 70 ? -0.607 -4.674 30.347 1.00 51.19 70 GLU A C 1
ATOM 519 O O . GLU A 1 70 ? 0.320 -5.354 30.769 1.00 51.19 70 GLU A O 1
ATOM 524 N N . ASN A 1 71 ? -0.491 -3.791 29.345 1.00 55.62 71 ASN A N 1
ATOM 525 C CA . ASN A 1 71 ? 0.630 -2.853 29.140 1.00 55.62 71 ASN A CA 1
ATOM 526 C C . ASN A 1 71 ? 2.050 -3.379 28.784 1.00 55.62 71 ASN A C 1
ATOM 528 O O . ASN A 1 71 ? 2.478 -4.466 29.148 1.00 55.62 71 ASN A O 1
ATOM 532 N N . VAL A 1 72 ? 2.814 -2.468 28.161 1.00 47.56 72 VAL A N 1
ATOM 533 C CA . VAL A 1 72 ? 4.236 -2.490 27.755 1.00 47.56 72 VAL A CA 1
ATOM 534 C C . VAL A 1 72 ? 4.451 -3.114 26.368 1.00 47.56 72 VAL A C 1
ATOM 536 O O . VAL A 1 72 ? 4.187 -4.284 26.150 1.00 47.56 72 VAL A O 1
ATOM 539 N N . GLU A 1 73 ? 4.822 -2.348 25.335 1.00 54.56 73 GLU A N 1
ATOM 540 C CA . GLU A 1 73 ? 6.193 -1.844 25.128 1.00 54.56 73 GLU A CA 1
ATOM 541 C C . GLU A 1 73 ? 6.172 -0.672 24.113 1.00 54.56 73 GLU A C 1
ATOM 543 O O . GLU A 1 73 ? 5.719 -0.817 22.982 1.00 54.56 73 GLU A O 1
ATOM 548 N N . SER A 1 74 ? 6.333 0.578 24.557 1.00 42.41 74 SER A N 1
ATOM 549 C CA . SER A 1 74 ? 7.588 1.354 24.590 1.00 42.41 74 SER A CA 1
ATOM 550 C C . SER A 1 74 ? 8.365 1.482 23.267 1.00 42.41 74 SER A C 1
ATOM 552 O O . SER A 1 74 ? 8.986 0.544 22.794 1.00 42.41 74 SER A O 1
ATOM 554 N N . ALA A 1 75 ? 8.394 2.732 22.790 1.00 44.47 75 ALA A N 1
ATOM 555 C CA . ALA A 1 75 ? 9.574 3.507 22.386 1.00 44.47 75 ALA A CA 1
ATOM 556 C C . ALA A 1 75 ? 10.469 3.063 21.202 1.00 44.47 75 ALA A C 1
ATOM 558 O O . ALA A 1 75 ? 11.204 2.090 21.255 1.00 44.47 75 ALA A O 1
ATOM 559 N N . GLU A 1 76 ? 10.495 3.969 20.215 1.00 40.16 76 GLU A N 1
ATOM 560 C CA . GLU A 1 76 ? 11.667 4.497 19.496 1.00 40.16 76 GLU A CA 1
ATOM 561 C C . GLU A 1 76 ? 12.592 3.557 18.707 1.00 40.16 76 GLU A C 1
ATOM 563 O O . GLU A 1 76 ? 13.336 2.751 19.246 1.00 40.16 76 GLU A O 1
ATOM 568 N N . THR A 1 77 ? 12.747 3.861 17.414 1.00 34.25 77 THR A N 1
ATOM 569 C CA . THR A 1 77 ? 14.081 4.127 16.852 1.00 34.25 77 THR A CA 1
ATOM 570 C C . THR A 1 77 ? 13.938 5.129 15.709 1.00 34.25 77 THR A C 1
ATOM 572 O O . THR A 1 77 ? 13.610 4.790 14.573 1.00 34.25 77 THR A O 1
ATOM 575 N N . GLN A 1 78 ? 14.178 6.396 16.044 1.00 51.22 78 GLN A N 1
ATOM 576 C CA . GLN A 1 78 ? 14.696 7.375 15.100 1.00 51.22 78 GLN A CA 1
ATOM 577 C C . GLN A 1 78 ? 16.105 6.911 14.693 1.00 51.22 78 GLN A C 1
ATOM 579 O O . GLN A 1 78 ? 16.984 6.772 15.536 1.00 51.22 78 GLN A O 1
ATOM 584 N N . SER A 1 79 ? 16.310 6.625 13.412 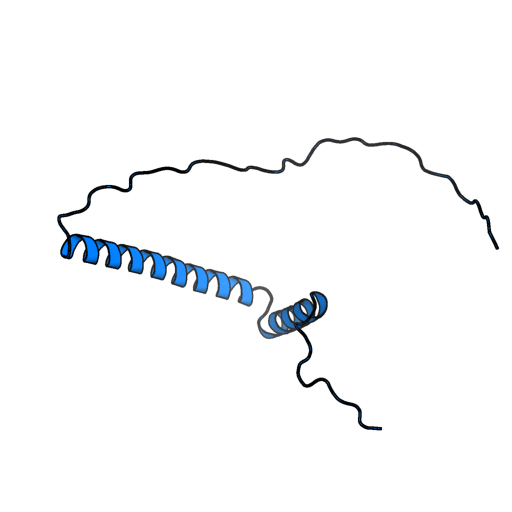1.00 48.91 79 SER A N 1
ATOM 585 C CA . SER A 1 79 ? 17.617 6.395 12.784 1.00 48.91 79 SER A CA 1
ATOM 586 C C . SER A 1 79 ? 17.387 6.626 11.289 1.00 48.91 79 SER A C 1
ATOM 588 O O . SER A 1 79 ? 16.534 5.971 10.704 1.00 48.91 79 SER A O 1
ATOM 590 N N . SER A 1 80 ? 17.962 7.607 10.607 1.00 46.62 80 SER A N 1
ATOM 591 C CA . SER A 1 80 ? 19.245 8.269 10.791 1.00 46.62 80 SER A CA 1
ATOM 592 C C . SER A 1 80 ? 19.131 9.750 10.420 1.00 46.62 80 SER A C 1
ATOM 594 O O . SER A 1 80 ? 18.702 10.087 9.312 1.00 46.62 80 SER A O 1
ATOM 596 N N . THR A 1 81 ? 19.575 10.627 11.315 1.00 34.69 81 THR A N 1
ATOM 597 C CA . THR A 1 81 ? 20.054 11.958 10.947 1.00 34.69 81 THR A CA 1
ATOM 598 C C . THR A 1 81 ? 21.210 11.798 9.966 1.00 34.69 81 THR A C 1
ATOM 600 O O . THR A 1 81 ? 22.251 11.226 10.286 1.00 34.69 81 THR A O 1
ATOM 603 N N . ILE A 1 82 ? 20.970 12.279 8.753 1.00 47.97 82 ILE A N 1
ATOM 604 C CA . ILE A 1 82 ? 21.993 12.740 7.823 1.00 47.97 82 ILE A CA 1
ATOM 605 C C . ILE A 1 82 ? 22.796 13.839 8.543 1.00 47.97 82 ILE A C 1
ATOM 607 O O . ILE A 1 82 ? 22.227 14.566 9.353 1.00 47.97 82 ILE A O 1
ATOM 611 N N . ASP A 1 83 ? 24.092 13.905 8.234 1.00 38.41 83 ASP A N 1
ATOM 612 C CA . ASP A 1 83 ? 25.093 14.909 8.632 1.00 38.41 83 ASP A CA 1
ATOM 613 C C . ASP A 1 83 ? 26.127 14.458 9.678 1.00 38.41 83 ASP A C 1
ATOM 615 O O . ASP A 1 83 ? 26.027 14.686 10.882 1.00 38.41 83 ASP A O 1
ATOM 619 N N . SER A 1 84 ? 27.216 13.885 9.165 1.00 42.88 84 SER A N 1
ATOM 620 C CA . SER A 1 84 ? 28.574 14.214 9.608 1.00 42.88 84 SER A CA 1
ATOM 621 C C . SER A 1 84 ? 29.530 14.042 8.430 1.00 42.88 84 SER A C 1
ATOM 623 O O . SER A 1 84 ? 29.961 12.948 8.075 1.00 42.88 84 SER A O 1
ATOM 625 N N . ASP A 1 85 ? 29.753 15.191 7.806 1.00 35.28 85 ASP A N 1
ATOM 626 C CA . ASP A 1 85 ? 30.849 15.601 6.942 1.00 35.28 85 ASP A CA 1
ATOM 627 C C . ASP A 1 85 ? 32.214 14.985 7.306 1.00 35.28 85 ASP A C 1
ATOM 629 O O . ASP A 1 85 ? 32.647 14.990 8.458 1.00 35.28 85 ASP A O 1
ATOM 633 N N . SER A 1 86 ? 32.924 14.514 6.283 1.00 44.50 86 SER A N 1
ATOM 634 C CA . SER A 1 86 ? 34.374 14.689 6.161 1.00 44.50 86 SER A CA 1
ATOM 635 C C . SER A 1 86 ? 34.754 14.585 4.692 1.00 44.50 86 SER A C 1
ATOM 637 O O . SER A 1 86 ? 35.027 13.525 4.129 1.00 44.50 86 SER A O 1
ATOM 639 N N . THR A 1 87 ? 34.709 15.761 4.087 1.00 34.59 87 THR A N 1
ATOM 640 C CA . THR A 1 87 ? 35.421 16.170 2.884 1.00 34.59 87 THR A CA 1
ATOM 641 C C . THR A 1 87 ? 36.932 15.888 2.976 1.00 34.59 87 THR A C 1
ATOM 643 O O . THR A 1 87 ? 37.546 16.061 4.025 1.00 34.59 87 THR A O 1
ATOM 646 N N . SER A 1 88 ? 37.529 15.613 1.810 1.00 39.34 88 SER A N 1
ATOM 647 C CA . SER A 1 88 ? 38.959 15.735 1.471 1.00 39.34 88 SER A CA 1
ATOM 648 C C . SER A 1 88 ? 39.858 14.519 1.721 1.00 39.34 88 SER A C 1
ATOM 650 O O . SER A 1 88 ? 40.277 14.254 2.842 1.00 39.34 88 SER A O 1
ATOM 652 N N . SER A 1 89 ? 40.291 13.858 0.643 1.00 39.50 89 SER A N 1
ATOM 653 C CA . SER A 1 89 ? 41.663 14.043 0.137 1.00 39.50 89 SER A CA 1
ATOM 654 C C . SER A 1 89 ? 41.966 13.122 -1.057 1.00 39.50 89 SER A C 1
ATOM 656 O O . SER A 1 89 ? 41.612 11.948 -1.049 1.00 39.50 89 SER A O 1
ATOM 658 N N . ALA A 1 90 ? 42.700 13.688 -2.019 1.00 43.06 90 ALA A N 1
ATOM 659 C CA . ALA A 1 90 ? 43.585 13.043 -2.993 1.00 43.06 90 ALA A CA 1
ATOM 660 C C . ALA A 1 90 ? 42.976 12.273 -4.183 1.00 43.06 90 ALA A C 1
ATOM 662 O O . ALA A 1 90 ? 42.779 11.061 -4.186 1.00 43.06 90 ALA A O 1
ATOM 663 N N . THR A 1 91 ? 42.802 13.037 -5.261 1.00 35.31 91 THR A N 1
ATOM 664 C CA . THR A 1 91 ? 43.204 12.693 -6.631 1.00 35.31 91 THR A CA 1
ATOM 665 C C . THR A 1 91 ? 44.598 12.049 -6.723 1.00 35.31 91 THR A C 1
ATOM 667 O O . THR A 1 91 ? 45.496 12.435 -5.982 1.00 35.31 91 THR A O 1
ATOM 670 N N . GLU A 1 92 ? 44.742 11.196 -7.747 1.00 40.53 92 GLU A N 1
ATOM 671 C CA . GLU A 1 92 ? 45.978 10.735 -8.414 1.00 40.53 92 GLU A CA 1
ATOM 672 C C . GLU A 1 92 ? 46.843 9.681 -7.696 1.00 40.53 92 GLU A C 1
ATOM 674 O O . GLU A 1 92 ? 47.606 10.002 -6.800 1.00 40.53 92 GLU A O 1
ATOM 679 N N . GLU A 1 93 ? 46.835 8.438 -8.203 1.00 47.94 93 GLU A N 1
ATOM 680 C CA . GLU A 1 93 ? 48.039 7.875 -8.835 1.00 47.94 93 GLU A CA 1
ATOM 681 C C . GLU A 1 93 ? 47.712 6.678 -9.743 1.00 47.94 93 GLU A C 1
ATOM 683 O O . GLU A 1 93 ? 46.766 5.918 -9.536 1.00 47.94 93 GLU A O 1
ATOM 688 N N . THR A 1 94 ? 48.493 6.584 -10.811 1.00 35.84 94 THR A N 1
ATOM 689 C CA . THR A 1 94 ? 48.341 5.705 -11.970 1.00 35.84 94 THR A CA 1
ATOM 690 C C . THR A 1 94 ? 49.447 4.651 -11.919 1.00 35.84 94 THR A C 1
ATOM 692 O O . THR A 1 94 ? 50.547 4.988 -11.511 1.00 35.84 94 THR A O 1
ATOM 695 N N . VAL A 1 95 ? 49.177 3.457 -12.465 1.00 44.62 95 VAL A N 1
ATOM 696 C CA . VAL A 1 95 ? 50.143 2.426 -12.915 1.00 44.62 95 VAL A CA 1
ATOM 697 C C . VAL A 1 95 ? 51.025 1.801 -11.830 1.00 44.62 95 VAL A C 1
ATOM 699 O O . VAL A 1 95 ? 51.892 2.473 -11.316 1.00 44.62 95 VAL A O 1
ATOM 702 N N . GLU A 1 96 ? 50.930 0.480 -11.632 1.00 52.06 96 GLU A N 1
ATOM 703 C CA . GLU A 1 96 ? 52.087 -0.431 -11.714 1.00 52.06 96 GLU A CA 1
ATOM 704 C C . GLU A 1 96 ? 51.628 -1.866 -12.022 1.00 52.06 96 GLU A C 1
ATOM 706 O O . GLU A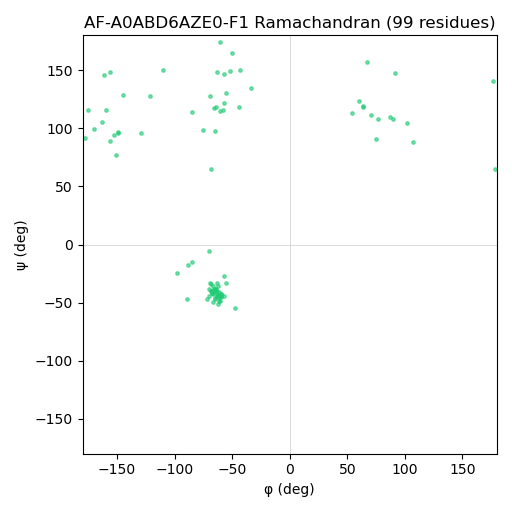 1 96 ? 50.515 -2.295 -11.723 1.00 52.06 96 GLU A O 1
ATOM 711 N N . THR A 1 97 ? 52.502 -2.558 -12.742 1.00 48.41 97 THR A N 1
ATOM 712 C CA . THR A 1 97 ? 52.322 -3.812 -13.471 1.00 48.41 97 THR A CA 1
ATOM 713 C C . THR A 1 97 ? 53.325 -4.807 -12.893 1.00 48.41 97 THR A C 1
ATOM 715 O O . THR A 1 97 ? 54.494 -4.467 -12.899 1.00 48.41 97 THR A O 1
ATOM 718 N N . GLU A 1 98 ? 52.939 -6.014 -12.469 1.00 53.94 98 GLU A N 1
ATOM 719 C CA . GLU A 1 98 ? 53.814 -7.213 -12.372 1.00 53.94 98 GLU A CA 1
ATOM 720 C C . GLU A 1 98 ? 52.934 -8.412 -11.950 1.00 53.94 98 GLU A C 1
ATOM 722 O O . GLU A 1 98 ? 52.199 -8.316 -10.977 1.00 53.94 98 GLU A O 1
ATOM 727 N N . LYS A 1 99 ? 52.717 -9.482 -12.731 1.00 44.47 99 LYS A N 1
ATOM 728 C CA . LYS A 1 99 ? 53.600 -10.531 -13.286 1.00 44.47 99 LYS A CA 1
ATOM 729 C C . LYS A 1 99 ? 54.133 -11.520 -12.230 1.00 44.47 99 LYS A C 1
ATOM 731 O O . LYS A 1 99 ? 55.013 -11.183 -11.461 1.00 44.47 99 LYS A O 1
ATOM 736 N N . GLN A 1 100 ? 53.668 -12.769 -12.305 1.00 49.53 100 GLN A N 1
ATOM 737 C CA . GLN A 1 100 ? 54.373 -14.027 -11.972 1.00 49.53 100 GLN A CA 1
ATOM 738 C C . GLN A 1 100 ? 53.460 -15.155 -12.490 1.00 49.53 100 GLN A C 1
ATOM 740 O O . GLN A 1 100 ? 52.324 -15.266 -12.041 1.00 49.53 100 GLN A O 1
ATOM 745 N N . ASN A 1 101 ? 53.706 -15.745 -13.665 1.00 46.06 101 ASN A N 1
ATOM 746 C CA . ASN A 1 101 ? 54.672 -16.819 -13.952 1.00 46.06 101 ASN A CA 1
ATOM 747 C C . ASN A 1 101 ? 54.685 -17.943 -12.919 1.00 46.06 101 ASN A C 1
ATOM 749 O O . ASN A 1 101 ? 55.240 -17.701 -11.830 1.00 46.06 101 ASN A O 1
#

Radius of gyration: 28.85 Å; Cα contacts (8 Å, |Δi|>4): 5; chains: 1; bounding box: 74×49×64 Å

Mean predicted aligned error: 17.68 Å

Solvent-accessible surface area (backbone atoms only — not comparable to full-atom values): 6982 Å² total; per-residue (Å²): 137,82,82,80,72,70,92,65,77,65,86,67,51,77,64,57,49,49,53,53,51,49,53,53,33,68,76,65,33,79,71,41,61,60,51,50,51,51,54,53,48,49,52,50,50,54,52,50,51,54,48,51,53,50,51,49,52,52,45,55,74,74,39,96,76,77,88,85,86,80,84,87,83,83,83,86,81,91,80,76,87,82,84,81,87,82,83,87,83,80,83,88,89,77,89,90,86,85,90,80,135

Sequence (101 aa):
MATLVPLFPGIPGGIEVFVVLLIIVLLFGANKLPKLARSSGQAMGEFKKGREEVEQELAEMQGKGAENAENVESAETQSSTIDSDSTSSATEETVETEKQN